Protein AF-A0AAP1WEZ5-F1 (afdb_monomer_lite)

Organism: Escherichia coli (NCBI:txid562)

Sequence (49 aa):
PEQELGRLPLGSRPAKRREGGVESLRAIPWIFAWTQTRLMLPAWLGWET

InterPro domains:
  IPR015813 Pyruvate/Phosphoenolpyruvate kinase-like domain superfamily [SSF51621] (1-48)
  IPR021135 Phosphoenolpyruvate carboxylase [PF00311] (1-48)
  IPR021135 Phosphoenolpyruvate carboxylase [PTHR30523] (1-48)

Radius of gyration: 11.68 Å; chains: 1; bounding box: 28×25×29 Å

Foldseek 3Di:
DLVVVQVDPPDPDHQFCDDDDPVRGDPCSVQVVCVVVVNSCVVCPPVVD

Secondary structure (DSSP, 8-state):
-HHHHHHSTT-SS-SBSSSSSGGGB-HHHHHHHHHHTT--HHHHTTS--

pLDDT: mean 94.38, std 4.27, range [72.44, 98.19]

Structure (mmCIF, N/CA/C/O backbone):
data_AF-A0AAP1WEZ5-F1
#
_entry.id   AF-A0AAP1WEZ5-F1
#
loop_
_atom_site.group_PDB
_atom_site.id
_atom_site.type_symbol
_atom_site.label_atom_id
_atom_site.label_alt_id
_atom_site.label_comp_id
_atom_site.label_asym_id
_atom_site.label_entity_id
_atom_site.label_s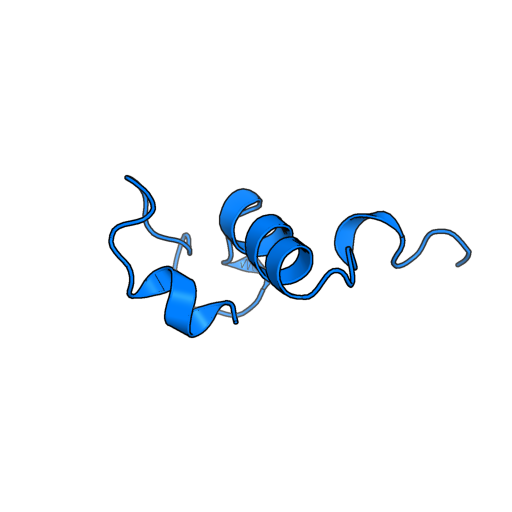eq_id
_atom_site.pdbx_PDB_ins_code
_atom_site.Cartn_x
_atom_site.Cartn_y
_atom_site.Cartn_z
_atom_site.occupancy
_atom_site.B_iso_or_equiv
_atom_site.auth_seq_id
_atom_site.auth_comp_id
_atom_site.auth_asym_id
_atom_site.auth_atom_id
_atom_site.pdbx_PDB_model_num
ATOM 1 N N . PRO A 1 1 ? -3.949 -6.065 -0.498 1.00 89.62 1 PRO A N 1
ATOM 2 C CA . PRO A 1 1 ? -5.263 -5.691 0.095 1.00 89.62 1 PRO A CA 1
ATOM 3 C C . PRO A 1 1 ? -5.294 -4.203 0.509 1.00 89.62 1 PRO A C 1
ATOM 5 O O . PRO A 1 1 ? -5.686 -3.872 1.617 1.00 89.62 1 PRO A O 1
ATOM 8 N N . GLU A 1 2 ? -4.868 -3.291 -0.373 1.00 92.75 2 GLU A N 1
ATOM 9 C CA . GLU A 1 2 ? -4.670 -1.872 -0.016 1.00 92.75 2 GLU A CA 1
ATOM 10 C C . GLU A 1 2 ? -5.968 -1.169 0.421 1.00 92.75 2 GLU A C 1
ATOM 12 O O . GLU A 1 2 ? -5.995 -0.571 1.494 1.00 92.75 2 GLU A O 1
ATOM 17 N N . GLN A 1 3 ? -7.055 -1.322 -0.341 1.00 91.94 3 GLN A N 1
ATOM 18 C CA . GLN A 1 3 ? -8.331 -0.656 -0.052 1.00 91.94 3 GLN A CA 1
ATOM 19 C C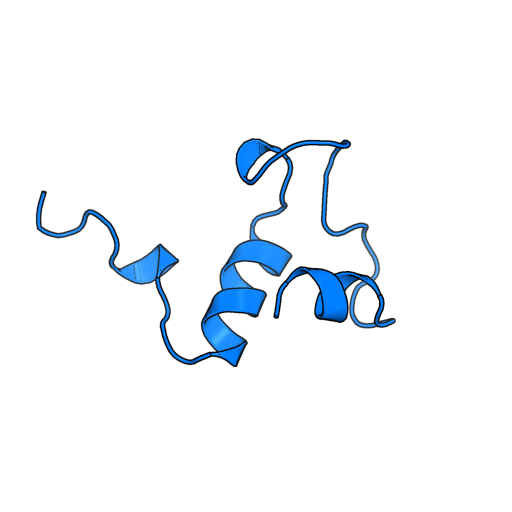 . GLN A 1 3 ? -8.930 -1.080 1.294 1.00 91.94 3 GLN A C 1
ATOM 21 O O . GLN A 1 3 ? -9.386 -0.236 2.061 1.00 91.94 3 GLN A O 1
ATOM 26 N N . GLU A 1 4 ? -8.885 -2.378 1.609 1.00 94.69 4 GLU A N 1
ATOM 27 C CA . GLU A 1 4 ? -9.409 -2.894 2.878 1.00 94.69 4 GLU A CA 1
ATOM 28 C C . GLU A 1 4 ? -8.583 -2.402 4.070 1.00 94.69 4 GLU A C 1
ATOM 30 O O . GLU A 1 4 ? -9.143 -2.017 5.092 1.00 94.69 4 GLU A O 1
ATOM 35 N N . LEU A 1 5 ? -7.256 -2.311 3.925 1.00 92.75 5 LEU A N 1
ATOM 36 C CA . LEU A 1 5 ? -6.382 -1.771 4.972 1.00 92.75 5 LEU A CA 1
ATOM 37 C C . LEU A 1 5 ? -6.675 -0.295 5.271 1.00 92.75 5 LEU A C 1
ATOM 39 O O . LEU A 1 5 ? -6.535 0.128 6.416 1.00 92.75 5 LEU A O 1
ATOM 43 N N . GLY A 1 6 ? -7.110 0.477 4.271 1.00 91.12 6 GLY A N 1
ATOM 44 C CA . GLY A 1 6 ? -7.516 1.873 4.445 1.00 91.12 6 GLY A CA 1
ATOM 45 C C . GLY A 1 6 ? -8.826 2.063 5.218 1.00 91.12 6 GLY A C 1
ATOM 46 O O . GLY A 1 6 ? -9.057 3.150 5.743 1.00 91.12 6 GLY A O 1
ATOM 47 N N . ARG A 1 7 ? -9.672 1.026 5.306 1.00 92.69 7 ARG A N 1
ATOM 48 C CA . ARG A 1 7 ? -10.935 1.046 6.071 1.00 92.69 7 ARG A CA 1
ATOM 49 C C . ARG A 1 7 ? -10.748 0.668 7.540 1.00 92.69 7 ARG A C 1
ATOM 51 O O . ARG A 1 7 ? -11.631 0.921 8.354 1.00 92.69 7 ARG A O 1
ATOM 58 N N . LEU A 1 8 ? -9.623 0.043 7.875 1.00 95.00 8 LEU A N 1
ATOM 59 C CA . LEU A 1 8 ? -9.325 -0.400 9.230 1.00 95.00 8 LEU A CA 1
ATOM 60 C C . LEU A 1 8 ? -8.689 0.735 10.053 1.00 95.00 8 LEU A C 1
ATOM 62 O O . LEU A 1 8 ? -7.933 1.544 9.508 1.00 95.00 8 LEU A O 1
ATOM 66 N N . PRO A 1 9 ? -8.905 0.776 11.381 1.00 92.38 9 PRO A N 1
ATOM 67 C CA . PRO A 1 9 ? -8.305 1.771 12.272 1.00 92.38 9 PRO A CA 1
ATOM 68 C C . PRO A 1 9 ? -6.827 1.448 12.583 1.00 92.38 9 PRO A C 1
ATOM 70 O O . PRO A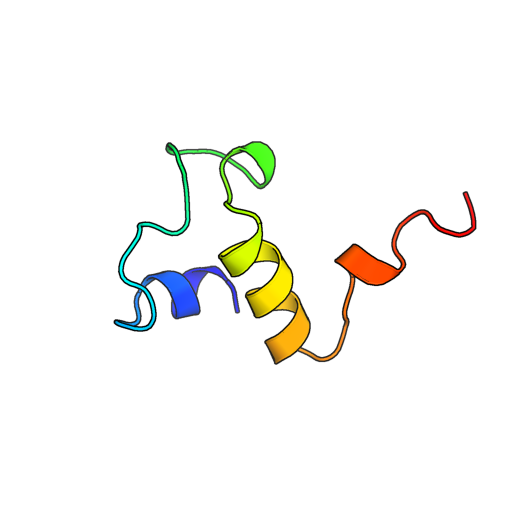 1 9 ? -6.427 1.352 13.739 1.00 92.38 9 PRO A O 1
ATOM 73 N N . LEU A 1 10 ? -6.007 1.228 11.550 1.00 90.88 10 LEU A N 1
ATOM 74 C CA . LEU A 1 10 ? -4.604 0.804 11.681 1.00 90.88 10 LEU A CA 1
ATOM 75 C C . LEU A 1 10 ? -3.614 1.972 11.770 1.00 90.88 10 LEU A C 1
ATOM 77 O O . LEU A 1 10 ? -2.502 1.802 12.262 1.00 90.88 10 LEU A O 1
ATOM 81 N N . GLY A 1 11 ? -3.982 3.148 11.261 1.00 88.19 11 GLY A N 1
ATOM 82 C CA . GLY A 1 11 ? -3.088 4.298 11.160 1.00 88.19 11 GLY A CA 1
ATOM 83 C C . GLY A 1 11 ? -3.747 5.596 11.603 1.00 88.19 11 GLY A C 1
ATOM 84 O O . GLY A 1 11 ? -4.949 5.783 11.457 1.00 88.19 11 GLY A O 1
ATOM 85 N N . SER A 1 12 ? -2.937 6.530 12.101 1.00 93.44 12 SER A N 1
ATOM 86 C CA . SER A 1 12 ? -3.393 7.863 12.524 1.00 93.44 12 SER A CA 1
ATOM 87 C C . SER A 1 12 ? -3.607 8.842 11.366 1.00 93.44 12 SER A C 1
ATOM 89 O O . SER A 1 12 ? -4.135 9.934 11.565 1.00 93.44 12 SER A O 1
ATOM 91 N N . ARG A 1 13 ? -3.153 8.494 10.156 1.00 93.50 13 ARG A N 1
ATOM 92 C CA . ARG A 1 13 ? -3.166 9.368 8.977 1.00 93.50 13 ARG A CA 1
ATOM 93 C C . ARG A 1 13 ? -3.911 8.705 7.815 1.00 93.50 13 ARG A C 1
ATOM 95 O O . ARG A 1 13 ? -3.765 7.497 7.637 1.00 93.50 13 ARG A O 1
ATOM 102 N N . PRO A 1 14 ? -4.600 9.487 6.963 1.00 93.62 14 PRO A N 1
ATOM 103 C CA . PRO A 1 14 ? -5.223 8.969 5.746 1.00 93.62 14 PRO A CA 1
ATOM 104 C C . PRO A 1 14 ? -4.202 8.306 4.817 1.00 93.62 14 PRO A C 1
ATOM 106 O O . PRO A 1 14 ? -3.092 8.821 4.652 1.00 93.62 14 PRO A O 1
ATOM 109 N N . ALA A 1 15 ? -4.588 7.206 4.165 1.00 95.19 15 ALA A N 1
ATOM 110 C CA . ALA A 1 15 ? -3.698 6.440 3.291 1.00 95.19 15 ALA A CA 1
ATOM 111 C C . ALA A 1 15 ? -3.248 7.219 2.039 1.00 95.19 15 ALA A C 1
ATOM 113 O O . ALA A 1 15 ? -2.107 7.077 1.594 1.00 95.19 15 ALA A O 1
ATOM 114 N N . LYS A 1 16 ? -4.108 8.093 1.505 1.00 95.25 16 LYS A N 1
ATOM 115 C CA . LYS A 1 16 ? -3.833 8.942 0.336 1.00 95.25 16 LYS A CA 1
ATOM 116 C C . LYS A 1 16 ? -3.732 10.420 0.721 1.00 95.25 16 LYS A C 1
ATOM 118 O O . LYS A 1 16 ? -4.242 10.844 1.758 1.00 95.25 16 LYS A O 1
ATOM 123 N N . ARG A 1 17 ? -3.027 11.210 -0.095 1.00 95.38 17 ARG A N 1
ATOM 124 C CA . ARG A 1 17 ? -2.929 12.677 0.058 1.00 95.38 17 ARG A CA 1
ATOM 125 C C . ARG A 1 17 ? -4.138 13.410 -0.533 1.00 95.38 17 ARG A C 1
ATOM 127 O O . ARG A 1 17 ? -4.520 14.447 -0.009 1.00 95.38 17 ARG A O 1
ATOM 134 N N . ARG A 1 18 ? -4.691 12.874 -1.620 1.00 94.69 18 ARG A N 1
ATOM 135 C CA . ARG A 1 18 ? -5.871 13.341 -2.363 1.00 94.69 18 ARG A CA 1
ATOM 136 C C . ARG A 1 18 ? -6.510 12.141 -3.064 1.00 94.69 18 ARG A C 1
ATOM 138 O O . ARG A 1 18 ? -5.905 11.070 -3.082 1.00 94.69 18 ARG A O 1
ATOM 145 N N . GLU A 1 19 ? -7.686 12.311 -3.652 1.00 92.62 19 GLU A N 1
ATOM 146 C CA . GLU A 1 19 ? -8.230 11.303 -4.564 1.00 92.62 19 GLU A CA 1
ATOM 147 C C . GLU A 1 19 ? -7.328 11.153 -5.800 1.00 92.62 19 GLU A C 1
ATOM 149 O O . GLU A 1 19 ? -6.754 12.131 -6.286 1.00 92.62 19 GLU A O 1
ATOM 154 N N . GLY A 1 20 ? -7.143 9.916 -6.266 1.00 93.62 20 GLY A N 1
ATOM 155 C CA . GLY A 1 20 ? -6.237 9.599 -7.369 1.00 93.62 20 GLY A CA 1
ATOM 156 C C . GLY A 1 20 ? -5.692 8.171 -7.332 1.00 93.62 20 GLY A C 1
ATOM 157 O O . GLY A 1 20 ? -6.112 7.334 -6.515 1.00 93.62 20 GLY A O 1
ATOM 158 N N . GLY A 1 21 ? -4.740 7.906 -8.226 1.00 94.50 21 GLY A N 1
ATOM 159 C CA . GLY A 1 21 ? -4.055 6.628 -8.392 1.00 94.50 21 GLY A CA 1
ATOM 160 C C . GLY A 1 21 ? -2.921 6.414 -7.385 1.00 94.50 21 GLY A C 1
ATOM 161 O O . GLY A 1 21 ? -2.926 6.968 -6.280 1.00 94.50 21 GLY A O 1
ATOM 162 N N . VAL A 1 22 ? -1.948 5.578 -7.754 1.00 94.25 22 VAL A N 1
ATOM 163 C CA . VAL A 1 22 ? -0.798 5.205 -6.905 1.00 94.25 22 VAL A CA 1
ATOM 164 C C . VAL A 1 22 ? 0.049 6.425 -6.526 1.00 94.25 22 VAL A C 1
ATOM 166 O O . VAL A 1 22 ? 0.556 6.497 -5.412 1.00 94.25 22 VAL A O 1
ATOM 169 N N . GLU A 1 23 ? 0.123 7.435 -7.386 1.00 96.62 23 GLU A N 1
ATOM 170 C CA . GLU A 1 23 ? 0.820 8.703 -7.150 1.00 96.62 23 GLU A CA 1
ATOM 171 C C . GLU A 1 23 ? 0.246 9.511 -5.975 1.00 96.62 23 GLU A C 1
ATOM 173 O O . GLU A 1 23 ? 0.934 10.337 -5.372 1.00 96.62 23 GLU A O 1
ATOM 178 N N . SER A 1 24 ? -1.021 9.273 -5.627 1.00 97.12 24 SER A N 1
ATOM 179 C CA . SER A 1 24 ? -1.668 9.895 -4.469 1.00 97.12 24 SER A CA 1
ATOM 180 C C . SER A 1 24 ? -1.459 9.110 -3.167 1.00 97.12 24 SER A C 1
ATOM 182 O O . SER A 1 24 ? -1.700 9.651 -2.079 1.00 97.12 24 SER A O 1
ATOM 184 N N . LEU A 1 25 ? -1.016 7.850 -3.261 1.00 96.56 25 LEU A N 1
ATOM 185 C CA . LEU A 1 25 ? -0.841 6.936 -2.138 1.00 96.56 25 LEU A CA 1
ATOM 186 C C . LEU A 1 25 ? 0.427 7.272 -1.350 1.00 96.56 25 LEU A C 1
ATOM 188 O O . LEU A 1 25 ? 1.472 7.623 -1.897 1.00 96.56 25 LEU A O 1
ATOM 192 N N . ARG A 1 26 ? 0.349 7.180 -0.022 1.00 96.25 26 ARG A N 1
ATOM 193 C CA . ARG A 1 26 ? 1.521 7.372 0.838 1.00 96.25 26 ARG A CA 1
ATOM 194 C C . ARG A 1 26 ? 2.404 6.124 0.833 1.00 96.25 26 ARG A C 1
ATOM 196 O O . ARG A 1 26 ? 1.921 5.001 0.733 1.00 96.25 26 ARG A O 1
ATOM 203 N N . ALA A 1 27 ? 3.699 6.336 1.066 1.00 96.94 27 ALA A N 1
ATOM 204 C CA . ALA A 1 27 ? 4.704 5.273 1.075 1.00 96.94 27 ALA A CA 1
ATOM 205 C C . ALA A 1 27 ? 4.398 4.136 2.069 1.00 96.94 27 ALA A C 1
ATOM 207 O O . ALA A 1 27 ? 4.551 2.972 1.719 1.00 96.94 27 ALA A O 1
ATOM 208 N N . ILE A 1 28 ? 3.928 4.450 3.285 1.00 97.12 28 ILE A N 1
ATOM 209 C CA . ILE A 1 28 ? 3.615 3.427 4.299 1.00 97.12 28 ILE A CA 1
ATOM 210 C C . ILE A 1 28 ? 2.476 2.503 3.825 1.00 97.12 28 ILE A C 1
ATOM 212 O O . ILE A 1 28 ? 2.726 1.306 3.723 1.00 97.12 28 ILE A O 1
ATOM 216 N N . PRO A 1 29 ? 1.269 3.002 3.477 1.00 96.50 29 PRO A N 1
ATOM 217 C CA . PRO A 1 29 ? 0.213 2.174 2.889 1.00 96.50 29 PRO A CA 1
ATOM 218 C C . PRO A 1 29 ? 0.658 1.371 1.662 1.00 96.50 29 PRO A C 1
ATOM 220 O O . PRO A 1 29 ? 0.291 0.204 1.540 1.00 96.50 29 PRO A O 1
ATOM 223 N N . TRP A 1 30 ? 1.474 1.971 0.786 1.00 96.94 30 TRP A N 1
ATOM 224 C CA . TRP A 1 30 ? 2.010 1.304 -0.402 1.00 96.94 30 TRP A CA 1
ATOM 225 C C . TRP A 1 30 ? 2.861 0.081 -0.045 1.00 96.94 30 TRP A C 1
ATOM 227 O O . TRP A 1 30 ? 2.545 -1.031 -0.459 1.00 96.94 30 TRP A O 1
ATOM 237 N N . ILE A 1 31 ? 3.903 0.262 0.769 1.00 97.88 31 ILE A N 1
ATOM 238 C CA . ILE A 1 31 ? 4.798 -0.829 1.180 1.00 97.88 31 ILE A CA 1
ATOM 239 C C . ILE A 1 31 ? 4.023 -1.865 1.999 1.00 97.88 31 ILE A C 1
ATOM 241 O O . ILE A 1 31 ? 4.120 -3.063 1.743 1.00 97.88 31 ILE A O 1
ATOM 245 N N . PHE A 1 32 ? 3.201 -1.407 2.944 1.00 97.25 32 PHE A N 1
ATOM 246 C CA . PHE A 1 32 ? 2.455 -2.275 3.846 1.00 97.25 32 PHE A CA 1
ATOM 247 C C . PHE A 1 32 ? 1.507 -3.219 3.095 1.00 97.25 32 PHE A C 1
ATOM 249 O O . PHE A 1 32 ? 1.462 -4.408 3.410 1.00 97.25 32 PHE A O 1
ATOM 256 N N . ALA A 1 33 ? 0.809 -2.740 2.058 1.00 97.31 33 ALA A N 1
ATOM 257 C CA . ALA A 1 33 ? -0.069 -3.577 1.242 1.00 97.31 33 ALA A CA 1
ATOM 258 C C . ALA A 1 33 ? 0.681 -4.721 0.531 1.00 97.31 33 ALA A C 1
ATOM 260 O O . ALA A 1 33 ? 0.152 -5.836 0.450 1.00 97.31 33 ALA A O 1
ATOM 261 N N . TRP A 1 34 ? 1.908 -4.475 0.060 1.00 97.94 34 TRP A N 1
ATOM 262 C CA . TRP A 1 34 ? 2.754 -5.501 -0.563 1.00 97.94 34 TRP A CA 1
ATOM 263 C C . TRP A 1 34 ? 3.383 -6.448 0.453 1.00 97.94 34 TRP A C 1
ATOM 265 O O . TRP A 1 34 ? 3.490 -7.644 0.179 1.00 97.94 34 TRP A O 1
ATOM 275 N N . THR A 1 35 ? 3.698 -5.957 1.650 1.00 98.19 35 THR A N 1
ATOM 276 C CA . THR A 1 35 ? 4.142 -6.794 2.769 1.00 98.19 35 THR A CA 1
ATOM 277 C C . THR A 1 35 ? 3.083 -7.823 3.159 1.00 98.19 35 THR A C 1
ATOM 279 O O . THR A 1 35 ? 3.421 -8.992 3.341 1.00 98.19 35 THR A O 1
ATOM 282 N N . GLN A 1 36 ? 1.798 -7.442 3.201 1.00 97.44 36 GLN A N 1
ATOM 283 C CA . GLN A 1 36 ? 0.701 -8.372 3.531 1.00 97.44 36 GLN A CA 1
ATOM 284 C C . GLN A 1 36 ? 0.592 -9.559 2.562 1.00 97.44 36 GLN A C 1
ATOM 286 O O . GLN A 1 36 ? 0.130 -10.628 2.943 1.00 97.44 36 GLN A O 1
ATOM 291 N N . THR A 1 37 ? 1.020 -9.386 1.309 1.00 97.69 37 THR A N 1
ATOM 292 C CA . THR A 1 37 ? 0.96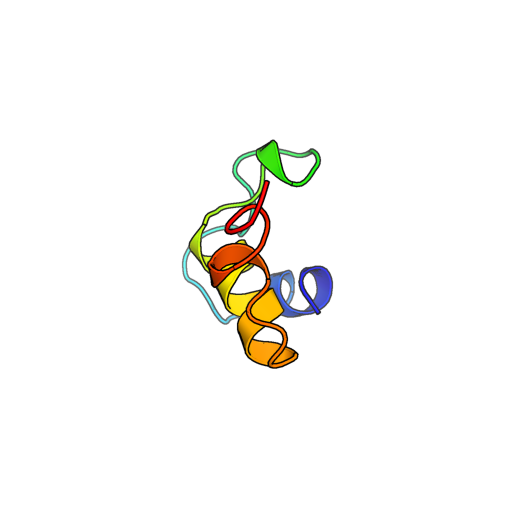3 -10.437 0.274 1.00 97.69 37 THR A CA 1
ATOM 293 C C . THR A 1 37 ? 2.284 -11.189 0.110 1.00 97.69 37 THR A C 1
ATOM 295 O O . THR A 1 37 ? 2.375 -12.089 -0.717 1.00 97.69 37 THR A O 1
ATOM 298 N N . ARG A 1 38 ? 3.313 -10.818 0.883 1.00 98.06 38 ARG A N 1
ATOM 299 C CA . ARG A 1 38 ? 4.704 -11.281 0.749 1.00 98.06 38 ARG A CA 1
ATOM 300 C C . ARG A 1 38 ? 5.339 -11.085 -0.638 1.00 98.06 38 ARG A C 1
ATOM 302 O O . ARG A 1 38 ? 6.391 -11.660 -0.887 1.00 98.06 38 ARG A O 1
ATOM 309 N N . LEU A 1 39 ? 4.766 -10.252 -1.512 1.00 98.00 39 LEU A N 1
ATOM 310 C CA . LEU A 1 39 ? 5.350 -9.977 -2.831 1.00 98.00 39 LEU A CA 1
ATOM 311 C C . LEU A 1 39 ? 6.524 -8.993 -2.760 1.00 98.00 39 LEU A C 1
ATOM 313 O O . LEU A 1 39 ? 7.446 -9.085 -3.560 1.00 98.00 39 LEU A O 1
ATOM 317 N N . MET A 1 40 ? 6.487 -8.034 -1.828 1.00 97.25 40 MET A N 1
ATOM 318 C CA . MET A 1 40 ? 7.533 -7.010 -1.656 1.00 97.25 40 MET A CA 1
ATOM 319 C C . MET A 1 40 ? 7.876 -6.227 -2.937 1.00 97.25 40 MET A C 1
ATOM 321 O O . MET A 1 40 ? 9.000 -5.765 -3.094 1.00 97.25 40 MET A O 1
ATOM 325 N N . LEU A 1 41 ? 6.899 -6.041 -3.833 1.00 97.12 41 LEU A N 1
ATOM 326 C CA . LEU A 1 41 ? 7.068 -5.403 -5.145 1.00 97.12 41 LEU A CA 1
ATOM 327 C C . LEU A 1 41 ? 7.917 -4.111 -5.134 1.00 97.12 41 LEU A C 1
ATOM 329 O O . LEU A 1 41 ? 8.803 -3.993 -5.978 1.00 97.12 41 LEU A O 1
ATOM 333 N N . PRO A 1 42 ? 7.735 -3.161 -4.190 1.00 96.31 42 PRO A N 1
ATOM 334 C CA . PRO A 1 42 ? 8.495 -1.909 -4.195 1.00 96.31 42 PRO A CA 1
ATOM 335 C C . PRO A 1 42 ? 9.994 -2.080 -3.919 1.00 96.31 42 PRO A C 1
ATOM 337 O O . PRO A 1 42 ? 10.739 -1.123 -4.088 1.00 96.31 42 PRO A O 1
ATOM 340 N N . ALA A 1 43 ? 10.424 -3.251 -3.441 1.00 95.94 43 ALA A N 1
ATOM 341 C CA . ALA A 1 43 ? 11.816 -3.519 -3.097 1.00 95.94 43 ALA A CA 1
ATOM 342 C C . ALA A 1 43 ? 12.655 -4.007 -4.286 1.00 95.94 43 ALA A C 1
ATOM 344 O O . ALA A 1 43 ? 13.875 -3.907 -4.230 1.00 95.94 43 ALA A O 1
ATOM 345 N N . TRP A 1 44 ? 12.027 -4.554 -5.331 1.00 95.94 44 TRP A N 1
ATOM 346 C CA . TRP A 1 44 ? 12.749 -5.206 -6.432 1.00 95.94 44 TRP A CA 1
A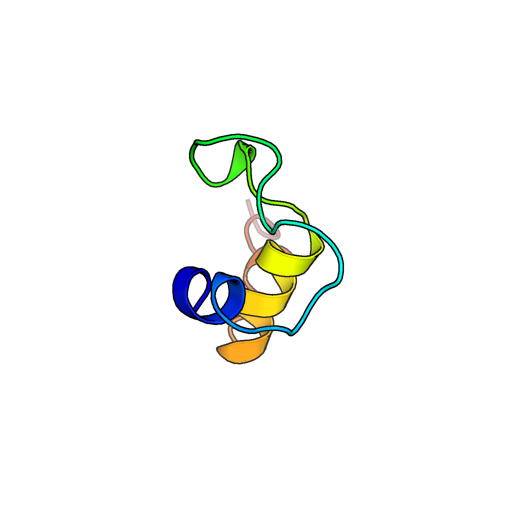TOM 347 C C . TRP A 1 44 ? 12.267 -4.802 -7.825 1.00 95.94 44 TRP A C 1
ATOM 349 O O . TRP A 1 44 ? 12.986 -5.025 -8.799 1.00 95.94 44 TRP A O 1
ATOM 359 N N . LEU A 1 45 ? 11.072 -4.216 -7.958 1.00 96.56 45 LEU A N 1
ATOM 360 C CA . LEU A 1 45 ? 10.575 -3.802 -9.266 1.00 96.56 45 LEU A CA 1
ATOM 361 C C . LEU A 1 45 ? 11.514 -2.752 -9.879 1.00 96.56 45 LEU A C 1
ATOM 363 O O . LEU A 1 45 ? 11.700 -1.681 -9.308 1.00 96.56 45 LEU A O 1
ATOM 367 N N . GLY A 1 46 ? 12.070 -3.069 -11.050 1.00 94.88 46 GLY A N 1
ATOM 368 C CA . GLY A 1 46 ? 13.005 -2.207 -11.777 1.00 94.88 46 GLY A CA 1
ATOM 369 C C . GLY A 1 46 ? 14.482 -2.395 -11.417 1.00 94.88 46 GLY A C 1
ATOM 370 O O . GLY A 1 46 ? 15.309 -1.611 -11.858 1.00 94.88 46 GLY A O 1
ATOM 371 N N . TRP A 1 47 ? 14.833 -3.412 -10.620 1.00 92.50 47 TRP A N 1
ATOM 372 C CA . TRP A 1 47 ? 16.232 -3.692 -10.267 1.00 92.50 47 TRP A CA 1
ATOM 373 C C . TRP A 1 47 ? 17.084 -4.189 -11.452 1.00 92.50 47 TRP A C 1
ATOM 375 O O . TRP A 1 47 ? 18.275 -3.905 -11.506 1.00 92.50 47 TRP A O 1
ATOM 385 N N . GLU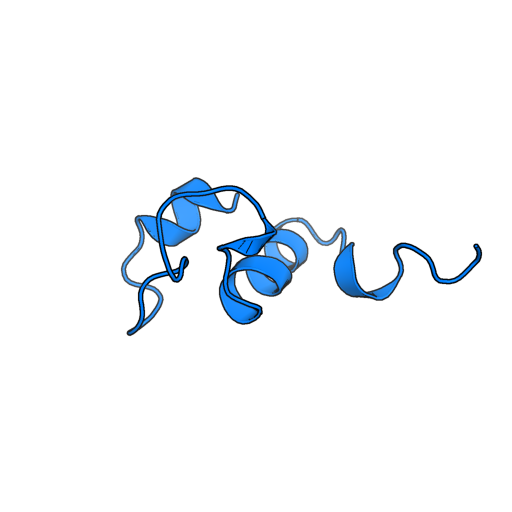 A 1 48 ? 16.488 -4.921 -12.399 1.00 83.56 48 GLU A N 1
ATOM 386 C CA . GLU A 1 48 ? 17.190 -5.508 -13.560 1.00 83.56 48 GLU A CA 1
ATOM 387 C C . GLU A 1 48 ? 16.933 -4.769 -14.887 1.00 83.56 48 GLU A C 1
ATOM 389 O O . GLU A 1 48 ? 17.352 -5.240 -15.944 1.00 83.56 48 GLU A O 1
ATOM 394 N N . THR A 1 49 ? 16.226 -3.638 -14.850 1.00 72.44 49 THR A N 1
ATOM 395 C CA . THR A 1 49 ? 15.912 -2.806 -16.029 1.00 72.44 49 THR A CA 1
ATOM 396 C C . THR A 1 49 ? 16.826 -1.602 -16.112 1.00 72.44 49 THR A C 1
ATOM 398 O O . THR A 1 49 ? 17.320 -1.320 -17.224 1.00 72.44 49 THR A O 1
#